Protein AF-A0A848VJE2-F1 (afdb_monomer_lite)

pLDDT: mean 81.91, std 16.28, range [42.09, 97.06]

Secondary structure (DSSP, 8-state):
---HHHHHHHH-EEETTTEEEEEGGGGG-TTS-HHHHHHHHHHHHHHHHHGGGTT-----EEEEEETTEEEEEETTS--TT-------

Structure (mmCIF, N/CA/C/O backbone):
data_AF-A0A848VJE2-F1
#
_entry.id   AF-A0A848VJE2-F1
#
loop_
_atom_site.group_PDB
_atom_site.id
_atom_site.type_symbol
_atom_site.label_atom_id
_atom_site.label_alt_id
_atom_site.label_comp_id
_atom_site.label_asym_id
_atom_site.label_entity_id
_atom_site.label_seq_id
_atom_site.pdbx_PDB_ins_code
_atom_site.Cartn_x
_atom_site.Cartn_y
_atom_site.Cartn_z
_atom_site.occupancy
_atom_site.B_iso_or_equiv
_atom_site.auth_seq_id
_atom_site.auth_comp_id
_atom_site.auth_asym_id
_atom_site.auth_atom_id
_atom_site.pdbx_PDB_model_num
ATOM 1 N N . MET A 1 1 ? 17.126 7.927 -12.364 1.00 62.94 1 MET A N 1
ATOM 2 C CA . MET A 1 1 ? 16.111 6.922 -11.988 1.00 62.94 1 MET A CA 1
ATOM 3 C C . MET A 1 1 ? 15.227 7.532 -10.920 1.00 62.94 1 MET A C 1
ATOM 5 O O . MET A 1 1 ? 15.763 8.165 -10.021 1.00 62.94 1 MET A O 1
ATOM 9 N N . LEU A 1 2 ? 13.907 7.409 -11.057 1.00 74.50 2 LEU A N 1
ATOM 10 C CA . LEU A 1 2 ? 12.978 7.719 -9.966 1.00 74.50 2 LEU A CA 1
ATOM 11 C C . LEU A 1 2 ? 13.187 6.704 -8.841 1.00 74.50 2 LEU A C 1
ATOM 13 O O . LEU A 1 2 ? 13.470 5.540 -9.131 1.00 74.50 2 LEU A O 1
ATOM 17 N N . SER A 1 3 ? 13.087 7.130 -7.582 1.00 89.81 3 SER A N 1
ATOM 18 C CA . SER A 1 3 ? 13.165 6.178 -6.475 1.00 89.81 3 SER A CA 1
ATOM 19 C C . SER A 1 3 ? 11.926 5.267 -6.465 1.00 89.81 3 SER A C 1
ATOM 21 O O . SER A 1 3 ? 10.873 5.662 -6.978 1.00 89.81 3 SER A O 1
ATOM 23 N N . PRO A 1 4 ? 11.998 4.066 -5.860 1.00 90.62 4 PRO A N 1
ATOM 24 C CA . PRO A 1 4 ? 10.821 3.223 -5.651 1.00 90.62 4 PRO A CA 1
ATOM 25 C C . PRO A 1 4 ? 9.674 3.965 -4.950 1.00 90.62 4 PRO A C 1
ATOM 27 O O . PRO A 1 4 ? 8.523 3.808 -5.344 1.00 90.62 4 PRO A O 1
ATOM 30 N N . LYS A 1 5 ? 9.978 4.839 -3.976 1.00 91.81 5 LYS A N 1
ATOM 31 C CA . LYS A 1 5 ? 8.970 5.665 -3.293 1.00 91.81 5 LYS A CA 1
ATOM 32 C C . LYS A 1 5 ? 8.299 6.642 -4.263 1.00 91.81 5 LYS A C 1
ATOM 34 O O . LYS A 1 5 ? 7.076 6.628 -4.367 1.00 91.81 5 LYS A O 1
ATOM 39 N N . ASP A 1 6 ? 9.073 7.384 -5.062 1.00 92.06 6 ASP A N 1
ATOM 40 C CA . ASP A 1 6 ? 8.519 8.313 -6.065 1.00 92.06 6 ASP A CA 1
ATOM 41 C C . ASP A 1 6 ? 7.664 7.594 -7.115 1.00 92.06 6 ASP A C 1
ATOM 43 O O . ASP A 1 6 ? 6.643 8.113 -7.570 1.00 92.06 6 ASP A O 1
ATOM 47 N N . HIS A 1 7 ? 8.091 6.398 -7.531 1.00 92.31 7 HIS A N 1
ATOM 48 C CA . HIS A 1 7 ? 7.334 5.569 -8.459 1.00 92.31 7 HIS A CA 1
ATOM 49 C C . HIS A 1 7 ? 5.996 5.155 -7.838 1.00 92.31 7 HIS A C 1
ATOM 51 O O . HIS A 1 7 ? 4.943 5.391 -8.429 1.00 92.31 7 HIS A O 1
ATOM 57 N N . MET A 1 8 ? 6.019 4.596 -6.627 1.00 94.88 8 MET A N 1
ATOM 58 C CA . MET A 1 8 ? 4.813 4.104 -5.964 1.00 94.88 8 MET A CA 1
ATOM 59 C C . MET A 1 8 ? 3.845 5.228 -5.591 1.00 94.88 8 MET A C 1
ATOM 61 O O . MET A 1 8 ? 2.633 5.054 -5.731 1.00 94.88 8 MET A O 1
ATOM 65 N N . GLU A 1 9 ? 4.327 6.404 -5.190 1.00 94.81 9 GLU A N 1
ATOM 66 C CA . GLU A 1 9 ? 3.460 7.542 -4.866 1.00 94.81 9 GLU A CA 1
ATOM 67 C C . GLU A 1 9 ? 2.595 7.991 -6.047 1.00 94.81 9 GLU A C 1
ATOM 69 O O . GLU A 1 9 ? 1.427 8.334 -5.845 1.00 94.81 9 GLU A O 1
ATOM 74 N N . ARG A 1 10 ? 3.129 7.936 -7.275 1.00 93.69 10 ARG A N 1
ATOM 75 C CA . ARG A 1 10 ? 2.407 8.324 -8.500 1.00 93.69 10 ARG A CA 1
ATOM 76 C C . ARG A 1 10 ? 1.192 7.451 -8.781 1.00 93.69 10 ARG A C 1
ATOM 78 O O . ARG A 1 10 ? 0.230 7.927 -9.377 1.00 93.69 10 ARG A O 1
ATOM 85 N N . PHE A 1 11 ? 1.238 6.189 -8.366 1.00 94.50 11 PHE A N 1
ATOM 86 C CA . PHE A 1 11 ? 0.184 5.218 -8.652 1.00 94.50 11 PHE A CA 1
ATOM 87 C C . PHE A 1 11 ? -0.685 4.868 -7.438 1.00 94.50 11 PHE A C 1
ATOM 89 O O . PHE A 1 11 ? -1.625 4.080 -7.561 1.00 94.50 11 PHE A O 1
ATOM 96 N N . ALA A 1 12 ? -0.399 5.449 -6.271 1.00 94.88 12 ALA A N 1
ATOM 97 C CA . ALA A 1 12 ? -1.165 5.210 -5.057 1.00 94.88 12 ALA A CA 1
ATOM 98 C C . ALA A 1 12 ? -2.586 5.774 -5.189 1.00 94.88 12 ALA A C 1
ATOM 100 O O . ALA A 1 12 ? -2.772 6.962 -5.462 1.00 94.88 12 ALA A O 1
ATOM 101 N N . ARG A 1 13 ? -3.604 4.952 -4.914 1.00 94.81 13 ARG A N 1
ATOM 102 C CA . ARG A 1 13 ? -5.008 5.393 -4.934 1.00 94.81 13 ARG A CA 1
ATOM 103 C C . ARG A 1 13 ? -5.743 5.055 -3.648 1.00 94.81 13 ARG A C 1
ATOM 105 O O . ARG A 1 13 ? -5.506 4.014 -3.042 1.00 94.81 13 ARG A O 1
ATOM 112 N N . ARG A 1 14 ? -6.671 5.920 -3.237 1.00 92.44 14 ARG A N 1
ATOM 113 C CA . ARG A 1 14 ? -7.597 5.629 -2.132 1.00 92.44 14 ARG A CA 1
ATOM 114 C C . ARG A 1 14 ? -8.677 4.660 -2.615 1.00 92.44 14 ARG A C 1
ATOM 116 O O . ARG A 1 14 ? -9.097 4.723 -3.769 1.00 92.44 14 ARG A O 1
ATOM 123 N N . VAL A 1 15 ? -9.138 3.780 -1.730 1.00 89.12 15 VAL A N 1
ATOM 124 C CA . VAL A 1 15 ? -10.253 2.860 -2.008 1.00 89.12 15 VAL A CA 1
ATOM 125 C C . VAL A 1 15 ? -11.380 3.024 -0.986 1.00 89.12 15 VAL A C 1
ATOM 127 O O . VAL A 1 15 ? -11.108 3.430 0.151 1.00 89.12 15 VAL A O 1
ATOM 130 N N . PRO A 1 16 ? -12.635 2.681 -1.347 1.00 81.94 16 PRO A N 1
ATOM 131 C CA . PRO A 1 16 ? -13.740 2.632 -0.394 1.00 81.94 16 PRO A CA 1
ATOM 132 C C . PRO A 1 16 ? -13.402 1.784 0.843 1.00 81.94 16 PRO A C 1
ATOM 134 O O . PRO A 1 16 ? -12.706 0.764 0.756 1.00 81.94 16 PRO A O 1
ATOM 137 N N . GLY A 1 17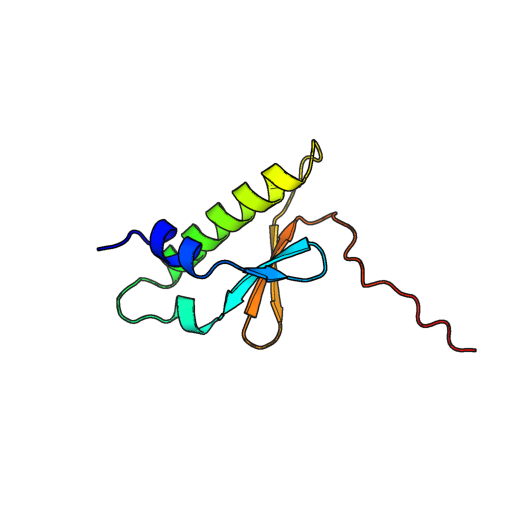 ? -13.875 2.231 2.010 1.00 78.69 17 GLY A N 1
ATOM 138 C CA . GLY A 1 17 ? -13.568 1.594 3.294 1.00 78.69 17 GLY A CA 1
ATOM 139 C C . GLY A 1 17 ? -12.179 1.924 3.857 1.00 78.69 17 GLY A C 1
ATOM 140 O O . GLY A 1 17 ? -11.641 1.132 4.623 1.00 78.69 17 GLY A O 1
ATOM 141 N N . GLY A 1 18 ? -11.577 3.055 3.465 1.00 80.88 18 GLY A N 1
ATOM 142 C CA . GLY A 1 18 ? -10.443 3.644 4.194 1.00 80.88 18 GLY A CA 1
ATOM 143 C C . GLY A 1 18 ? -9.066 3.030 3.919 1.00 80.88 18 GLY A C 1
ATOM 144 O O . GLY A 1 18 ? -8.225 3.013 4.811 1.00 80.88 18 GLY A O 1
ATOM 145 N N . GLY A 1 19 ? -8.815 2.535 2.703 1.00 90.75 19 GLY A N 1
ATOM 146 C CA . GLY A 1 19 ? -7.527 1.937 2.323 1.00 90.75 19 GLY A CA 1
ATOM 147 C C . GLY A 1 19 ? -6.737 2.726 1.282 1.00 90.75 19 GLY A C 1
ATOM 148 O O . GLY A 1 19 ? -7.245 3.665 0.660 1.00 90.75 19 GLY A O 1
ATOM 149 N N . ILE A 1 20 ? -5.499 2.293 1.060 1.00 95.31 20 ILE A N 1
ATOM 150 C CA . ILE A 1 20 ? -4.656 2.698 -0.071 1.00 95.31 20 ILE A CA 1
ATOM 151 C C . ILE A 1 20 ? -4.364 1.459 -0.905 1.00 95.31 20 ILE A C 1
A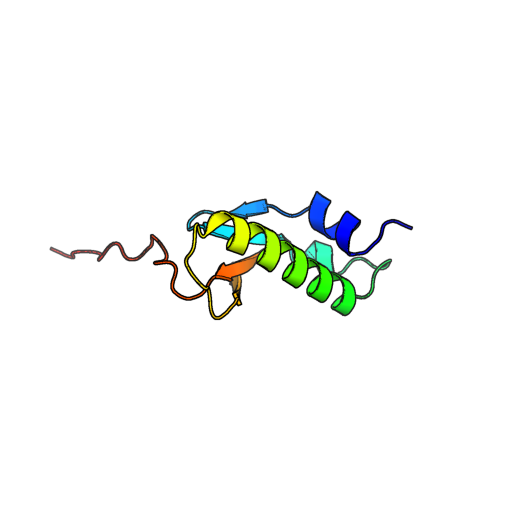TOM 153 O O . ILE A 1 20 ? -4.199 0.373 -0.361 1.00 95.31 20 ILE A O 1
ATOM 157 N N . ALA A 1 21 ? -4.353 1.595 -2.223 1.00 96.75 21 ALA A N 1
ATOM 158 C CA . ALA A 1 21 ? -4.153 0.476 -3.118 1.00 96.75 21 ALA A CA 1
ATOM 159 C C . ALA A 1 21 ? -3.260 0.822 -4.302 1.00 96.75 21 ALA A C 1
ATOM 161 O O . ALA A 1 21 ? -3.161 1.980 -4.714 1.00 96.75 21 ALA A O 1
ATOM 162 N N . TRP A 1 22 ? -2.705 -0.236 -4.881 1.00 97.06 22 TRP A N 1
ATOM 163 C CA . TRP A 1 22 ? -1.981 -0.234 -6.145 1.00 97.06 22 TRP A CA 1
ATOM 164 C C . TRP A 1 22 ? -2.464 -1.395 -7.008 1.00 97.06 22 TRP A C 1
ATOM 166 O O . TRP A 1 22 ? -2.914 -2.419 -6.494 1.00 97.06 22 TRP A O 1
ATOM 176 N N . GLU A 1 23 ? -2.377 -1.245 -8.326 1.00 95.50 23 GLU A N 1
ATOM 177 C CA . GLU A 1 23 ? -2.552 -2.372 -9.242 1.00 95.50 23 GLU A CA 1
ATOM 178 C C . GLU A 1 23 ? -1.349 -3.312 -9.184 1.00 95.50 23 GLU A C 1
ATOM 180 O O . GLU A 1 23 ? -0.205 -2.871 -9.145 1.00 95.50 23 GLU A O 1
ATOM 185 N N . ASN A 1 24 ? -1.599 -4.619 -9.244 1.00 91.75 24 ASN A N 1
ATOM 186 C CA . ASN A 1 24 ? -0.549 -5.636 -9.183 1.00 91.75 24 ASN A CA 1
ATOM 187 C C . ASN A 1 24 ? 0.503 -5.461 -10.291 1.00 91.75 24 ASN A C 1
ATOM 189 O O . ASN A 1 24 ? 1.667 -5.765 -10.070 1.00 91.75 24 ASN A O 1
ATOM 193 N N . ALA A 1 25 ? 0.097 -4.946 -11.457 1.00 92.44 25 ALA A N 1
ATOM 194 C CA . ALA A 1 25 ? 0.984 -4.721 -12.598 1.00 92.44 25 ALA A CA 1
ATOM 195 C C . ALA A 1 25 ? 2.082 -3.675 -12.324 1.00 92.44 25 ALA A C 1
ATOM 197 O O . ALA A 1 25 ? 3.124 -3.699 -12.969 1.00 92.44 25 ALA A O 1
ATOM 198 N N . ILE A 1 26 ? 1.871 -2.773 -11.360 1.00 91.56 26 ILE A N 1
ATOM 199 C CA . ILE A 1 26 ? 2.861 -1.751 -10.989 1.00 91.56 26 ILE A CA 1
ATOM 200 C C . ILE A 1 26 ? 4.071 -2.395 -10.298 1.00 91.56 26 ILE A C 1
ATOM 202 O O . ILE A 1 26 ? 5.200 -1.961 -10.500 1.00 91.56 26 ILE A O 1
ATOM 206 N N . PHE A 1 27 ? 3.853 -3.478 -9.545 1.00 90.25 27 PHE A N 1
ATOM 207 C CA . PHE A 1 27 ? 4.918 -4.210 -8.851 1.00 90.25 27 PHE A CA 1
ATOM 208 C C . PHE A 1 27 ? 5.747 -5.108 -9.777 1.00 90.25 27 PHE A C 1
ATOM 210 O O . PHE A 1 27 ? 6.754 -5.653 -9.343 1.00 90.25 27 PHE A O 1
ATOM 217 N N . SER A 1 28 ? 5.321 -5.301 -11.026 1.00 83.88 28 SER A N 1
ATOM 218 C CA . SER A 1 28 ? 5.961 -6.196 -11.996 1.00 83.88 28 SER A CA 1
ATOM 219 C C . SER A 1 28 ? 6.635 -5.432 -13.137 1.00 83.88 28 SER A C 1
ATOM 221 O O . SER A 1 28 ? 6.633 -5.901 -14.271 1.00 83.88 28 SER A O 1
ATOM 223 N N . THR A 1 29 ? 7.134 -4.225 -12.874 1.00 75.81 29 THR A N 1
ATOM 224 C CA . THR A 1 29 ? 7.848 -3.430 -13.879 1.00 75.81 29 THR A CA 1
ATOM 225 C C . THR A 1 29 ? 9.302 -3.897 -13.986 1.00 75.81 29 THR A C 1
ATOM 227 O O . THR A 1 29 ? 9.981 -4.034 -12.974 1.00 75.81 29 THR A O 1
ATOM 230 N N . ASP A 1 30 ? 9.797 -4.121 -15.209 1.00 65.19 30 ASP A N 1
ATOM 231 C CA . ASP A 1 30 ? 11.138 -4.693 -15.458 1.00 65.19 30 ASP A CA 1
ATOM 232 C C . ASP A 1 30 ? 12.295 -3.832 -14.915 1.00 65.19 30 ASP A C 1
ATOM 234 O O . ASP A 1 30 ? 13.407 -4.315 -14.710 1.00 65.19 30 ASP A O 1
ATOM 238 N N . GLU A 1 31 ? 12.048 -2.545 -14.670 1.00 69.69 31 GLU A N 1
ATOM 239 C CA . GLU A 1 31 ? 13.065 -1.587 -14.230 1.00 69.69 31 GLU A CA 1
ATOM 240 C C . GLU A 1 31 ? 13.290 -1.573 -12.711 1.00 69.69 31 GLU A C 1
ATOM 242 O O . GLU A 1 31 ? 14.227 -0.926 -12.238 1.00 69.69 31 GLU A O 1
ATOM 247 N N . SER A 1 32 ? 12.428 -2.220 -11.920 1.00 77.88 32 SER A N 1
ATOM 248 C CA . SER A 1 32 ? 12.444 -2.111 -10.458 1.00 77.88 32 SER A CA 1
ATOM 249 C C . SER A 1 32 ? 12.245 -3.455 -9.772 1.00 77.88 32 SER A C 1
ATOM 251 O O . SER A 1 32 ? 11.391 -4.249 -10.142 1.00 77.88 32 SER A O 1
ATOM 253 N N . ASP A 1 33 ? 13.030 -3.687 -8.721 1.00 88.38 33 ASP A N 1
ATOM 254 C CA . ASP A 1 33 ? 12.897 -4.864 -7.866 1.00 88.38 33 ASP A CA 1
ATOM 255 C C . ASP A 1 33 ? 11.512 -4.867 -7.184 1.00 88.38 33 ASP A C 1
ATOM 257 O O . ASP A 1 33 ? 11.226 -3.946 -6.403 1.00 88.38 33 ASP A O 1
ATOM 261 N N . PRO A 1 34 ? 10.660 -5.883 -7.431 1.00 89.31 34 PRO A N 1
ATOM 262 C CA . PRO A 1 34 ? 9.329 -5.977 -6.837 1.00 89.31 34 PRO A CA 1
ATOM 263 C C . PRO A 1 34 ? 9.331 -5.897 -5.307 1.00 89.31 34 PRO A C 1
ATOM 265 O O . PRO A 1 34 ? 8.394 -5.346 -4.727 1.00 89.31 34 PRO A O 1
ATOM 268 N N . GLY A 1 35 ? 10.383 -6.401 -4.649 1.00 91.62 35 GLY A N 1
ATOM 269 C CA . GLY A 1 35 ? 10.531 -6.312 -3.196 1.00 91.62 35 GLY A CA 1
ATOM 270 C C . GLY A 1 35 ? 10.664 -4.864 -2.727 1.00 91.62 35 GLY A C 1
ATOM 271 O O . GLY A 1 35 ? 9.934 -4.429 -1.843 1.00 91.62 35 GLY A O 1
ATOM 272 N N . LYS A 1 36 ? 11.498 -4.069 -3.407 1.00 92.94 36 LYS A N 1
ATOM 273 C CA . LYS A 1 36 ? 11.688 -2.644 -3.084 1.00 92.94 36 LYS A CA 1
ATOM 274 C C . LYS A 1 36 ? 10.444 -1.804 -3.362 1.00 92.94 36 LYS A C 1
ATOM 276 O 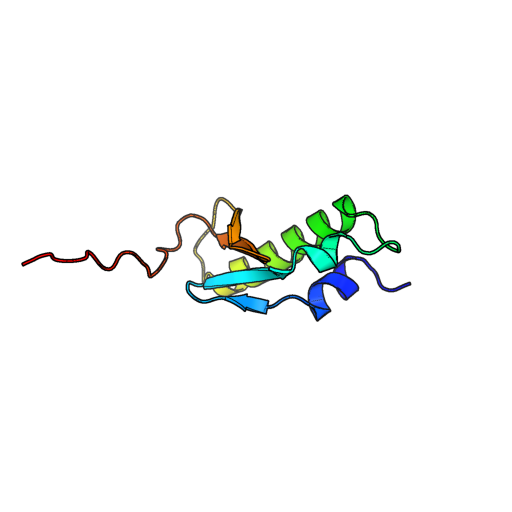O . LYS A 1 36 ? 10.198 -0.821 -2.666 1.00 92.94 36 LYS A O 1
ATOM 281 N N . LEU A 1 37 ? 9.666 -2.168 -4.384 1.00 94.06 37 LEU A N 1
ATOM 282 C CA . LEU A 1 37 ? 8.378 -1.527 -4.663 1.00 94.06 37 LEU A CA 1
ATOM 283 C C . LEU A 1 37 ? 7.348 -1.852 -3.575 1.00 94.06 37 LEU A C 1
ATOM 285 O O . LEU A 1 37 ? 6.572 -0.978 -3.189 1.00 94.06 37 LEU A O 1
ATOM 289 N N . LEU A 1 38 ? 7.349 -3.086 -3.063 1.00 94.56 38 LEU A N 1
ATOM 290 C CA . LEU A 1 38 ? 6.489 -3.483 -1.951 1.00 94.56 38 LEU A CA 1
ATOM 291 C C . LEU A 1 38 ? 6.864 -2.757 -0.656 1.00 94.56 38 LEU A C 1
ATOM 293 O O . LEU A 1 38 ? 5.969 -2.215 -0.011 1.00 94.56 38 LEU A O 1
ATOM 297 N N . ASP A 1 39 ? 8.152 -2.683 -0.321 1.00 95.12 39 ASP A N 1
ATOM 298 C CA . ASP A 1 39 ? 8.637 -1.945 0.852 1.00 95.12 39 ASP A CA 1
ATOM 299 C C . ASP A 1 39 ? 8.218 -0.468 0.778 1.00 95.12 39 ASP A C 1
ATOM 301 O O . ASP A 1 39 ? 7.599 0.062 1.700 1.00 95.12 39 ASP A O 1
ATOM 305 N N . ALA A 1 40 ? 8.427 0.173 -0.378 1.00 95.69 40 ALA A N 1
ATOM 306 C CA . ALA A 1 40 ? 7.990 1.549 -0.603 1.00 95.69 40 ALA A CA 1
ATOM 307 C C . ALA A 1 40 ? 6.464 1.717 -0.480 1.00 95.69 40 ALA A C 1
ATOM 309 O O . ALA A 1 40 ? 5.988 2.711 0.071 1.00 95.69 40 ALA A O 1
ATOM 310 N N . ALA A 1 41 ? 5.676 0.758 -0.977 1.00 96.06 41 ALA A N 1
ATOM 311 C CA . ALA A 1 41 ? 4.222 0.782 -0.841 1.00 96.06 41 ALA A CA 1
ATOM 312 C C . ALA A 1 41 ? 3.772 0.657 0.621 1.00 96.06 41 ALA A C 1
ATOM 314 O O . ALA A 1 41 ? 2.835 1.350 1.021 1.00 96.06 41 ALA A O 1
ATOM 315 N N . VAL A 1 42 ? 4.436 -0.192 1.415 1.00 95.56 42 VAL A N 1
ATOM 316 C CA . VAL A 1 42 ? 4.187 -0.336 2.857 1.00 95.56 42 VAL A CA 1
ATOM 317 C C . VAL A 1 42 ? 4.462 0.981 3.576 1.00 95.56 42 VAL A C 1
ATOM 319 O O . VAL A 1 42 ? 3.584 1.443 4.307 1.00 95.56 42 VAL A O 1
ATOM 322 N N . ASP A 1 43 ? 5.609 1.613 3.321 1.00 95.31 43 ASP A N 1
ATOM 323 C CA . ASP A 1 43 ? 5.980 2.894 3.935 1.00 95.31 43 ASP A CA 1
ATOM 324 C C . ASP A 1 43 ? 4.941 3.980 3.629 1.00 95.31 43 ASP A C 1
ATOM 326 O O . ASP A 1 43 ? 4.378 4.594 4.538 1.00 95.31 43 ASP A O 1
ATOM 330 N N . ILE A 1 44 ? 4.607 4.163 2.344 1.00 95.31 44 ILE A N 1
ATOM 331 C CA . ILE A 1 44 ? 3.610 5.151 1.904 1.00 95.31 44 ILE A CA 1
ATOM 332 C C . ILE A 1 44 ? 2.240 4.858 2.522 1.00 95.31 44 ILE A C 1
ATOM 334 O O . ILE A 1 44 ? 1.538 5.776 2.959 1.00 95.31 44 ILE A O 1
ATOM 338 N N . ALA A 1 45 ? 1.819 3.590 2.521 1.00 94.44 45 ALA A N 1
ATOM 339 C CA . ALA A 1 45 ? 0.528 3.200 3.067 1.00 94.44 45 ALA A CA 1
ATOM 340 C C . ALA A 1 45 ? 0.462 3.477 4.570 1.00 94.44 45 ALA A C 1
ATOM 342 O O . ALA A 1 45 ? -0.527 4.040 5.038 1.00 94.44 45 ALA A O 1
ATOM 343 N N . TRP A 1 46 ? 1.511 3.119 5.310 1.00 92.12 46 TRP A N 1
ATOM 344 C CA . TRP A 1 46 ? 1.595 3.348 6.744 1.00 92.12 46 TRP A CA 1
ATOM 345 C C . TRP A 1 46 ? 1.528 4.838 7.075 1.00 92.12 46 TRP A C 1
ATOM 347 O O . TRP A 1 46 ? 0.621 5.245 7.799 1.00 92.12 46 TRP A O 1
ATOM 357 N N . GLU A 1 47 ? 2.403 5.658 6.483 1.00 91.31 47 GLU A N 1
ATOM 358 C CA . GLU A 1 47 ? 2.443 7.113 6.689 1.00 91.31 47 GLU A CA 1
ATOM 359 C C . GLU A 1 47 ? 1.058 7.742 6.451 1.00 91.31 47 GLU A C 1
ATOM 361 O O . GLU A 1 47 ? 0.452 8.324 7.354 1.00 91.31 47 GLU A O 1
ATOM 366 N N . ARG A 1 48 ? 0.484 7.524 5.261 1.00 90.69 48 ARG A N 1
ATOM 367 C CA . ARG A 1 48 ? -0.775 8.166 4.844 1.00 90.69 48 ARG A CA 1
ATOM 368 C C . ARG A 1 48 ? -2.019 7.664 5.570 1.00 90.69 48 ARG A C 1
ATOM 370 O O . ARG A 1 48 ? -3.060 8.335 5.533 1.00 90.69 48 ARG A O 1
ATOM 377 N N . LEU A 1 49 ? -1.988 6.451 6.114 1.00 89.69 49 LEU A N 1
ATOM 378 C CA . LEU A 1 49 ? -3.102 5.917 6.891 1.00 89.69 49 LEU A CA 1
ATOM 379 C C . LEU A 1 49 ? -2.996 6.338 8.360 1.00 89.69 49 LEU A C 1
ATOM 381 O O . LEU A 1 49 ? -4.011 6.719 8.941 1.00 89.69 49 LEU A O 1
ATOM 385 N N . VAL A 1 50 ? -1.792 6.332 8.942 1.00 86.75 50 VAL A N 1
ATOM 386 C CA . VAL A 1 50 ? -1.545 6.780 10.322 1.00 86.75 50 VAL A CA 1
ATOM 387 C C . VAL A 1 50 ? -1.836 8.272 10.472 1.00 86.75 50 VAL A C 1
ATOM 389 O O . VAL A 1 50 ? -2.536 8.652 11.410 1.00 86.75 50 VAL A O 1
ATOM 392 N N . GLU A 1 51 ? -1.394 9.112 9.529 1.00 84.69 51 GLU A N 1
ATOM 393 C CA . GLU A 1 51 ? -1.733 10.545 9.505 1.00 84.69 51 GLU A CA 1
ATOM 394 C C . GLU A 1 51 ? -3.253 10.781 9.522 1.00 84.69 51 GLU A C 1
ATOM 396 O O . GLU A 1 51 ? -3.751 11.698 10.178 1.00 84.69 51 GLU A O 1
ATOM 401 N N . GLY A 1 52 ? -4.015 9.915 8.847 1.00 76.31 52 GLY A N 1
ATOM 402 C CA . GLY A 1 52 ? -5.476 9.974 8.820 1.00 76.31 52 GLY A CA 1
ATOM 403 C C . GLY A 1 52 ? -6.159 9.495 10.107 1.00 76.31 52 GLY A C 1
ATOM 404 O O . GLY A 1 52 ? -7.317 9.840 10.339 1.00 76.31 52 GLY A O 1
ATOM 405 N N . ALA A 1 53 ? -5.470 8.732 10.960 1.00 73.50 53 ALA A N 1
ATOM 406 C CA . ALA A 1 53 ? -6.067 8.006 12.084 1.00 73.50 53 ALA A CA 1
ATOM 407 C C . ALA A 1 53 ? -6.252 8.832 13.380 1.00 73.50 53 ALA A C 1
ATOM 409 O O . ALA A 1 53 ? -6.643 8.266 14.400 1.00 73.50 53 ALA A O 1
ATOM 410 N N . ARG A 1 54 ? -5.995 10.154 13.358 1.00 67.75 54 ARG A N 1
ATOM 411 C CA . ARG A 1 54 ? -6.275 11.143 14.434 1.00 67.75 54 ARG A CA 1
ATOM 412 C C . ARG A 1 54 ? -6.122 10.613 15.875 1.00 67.75 54 ARG A C 1
ATOM 414 O O . ARG A 1 54 ? -7.028 10.744 16.694 1.00 67.75 54 ARG A O 1
ATOM 421 N N . GLY A 1 55 ? -4.964 10.043 16.202 1.00 61.66 55 GLY A N 1
ATOM 422 C CA . GLY A 1 55 ? -4.624 9.660 17.580 1.00 61.66 55 GLY A CA 1
ATOM 423 C C . GLY A 1 55 ? -4.997 8.232 17.988 1.00 61.66 55 GLY A C 1
ATOM 424 O O . GLY A 1 55 ? -4.660 7.821 19.098 1.00 61.66 55 GLY A O 1
ATOM 425 N N . LEU A 1 56 ? -5.604 7.438 17.101 1.00 64.50 56 LEU A N 1
ATOM 426 C CA . LEU A 1 56 ? -5.555 5.984 17.243 1.00 64.50 56 LEU A CA 1
ATOM 427 C C . LEU A 1 56 ? -4.104 5.535 17.028 1.00 64.50 56 LEU A C 1
ATOM 429 O O . LEU A 1 56 ? -3.433 6.026 16.123 1.00 64.50 56 LEU A O 1
ATOM 433 N N . ARG A 1 57 ? -3.608 4.613 17.861 1.00 66.00 57 ARG A N 1
ATOM 434 C CA . ARG A 1 57 ? -2.347 3.902 17.609 1.00 66.00 57 ARG A CA 1
ATOM 435 C C . ARG A 1 57 ? -2.677 2.639 16.819 1.00 66.00 57 ARG A C 1
ATOM 437 O O . ARG A 1 57 ? -2.968 1.621 17.448 1.00 66.00 57 ARG A O 1
ATOM 444 N N . PRO A 1 58 ? -2.708 2.673 15.476 1.00 66.25 58 PRO A N 1
ATOM 445 C CA . PRO A 1 58 ? -2.885 1.447 14.725 1.00 66.25 58 PRO A CA 1
ATOM 446 C C . PRO A 1 58 ? -1.724 0.505 15.036 1.00 66.25 58 PRO A C 1
ATOM 448 O O . PRO A 1 58 ? -0.561 0.901 15.033 1.00 66.25 58 PRO A O 1
ATOM 451 N N . THR A 1 59 ? -2.050 -0.743 15.348 1.00 69.19 59 THR A N 1
ATOM 452 C CA . THR A 1 59 ? -1.059 -1.748 15.754 1.00 69.19 59 THR A CA 1
ATOM 453 C C . THR A 1 59 ? -0.572 -2.589 14.583 1.00 69.19 59 THR A C 1
ATOM 455 O O . THR A 1 59 ? 0.408 -3.316 14.723 1.00 69.19 59 THR A O 1
ATOM 458 N N . ARG A 1 60 ? -1.252 -2.515 13.433 1.00 86.75 60 ARG A N 1
ATOM 459 C CA . ARG A 1 60 ? -0.997 -3.392 12.294 1.00 86.75 60 ARG A CA 1
ATOM 460 C C . ARG A 1 60 ? -1.525 -2.807 10.987 1.00 86.75 60 ARG A C 1
ATOM 462 O O . ARG A 1 60 ? -2.564 -2.148 10.959 1.00 86.75 60 ARG A O 1
ATOM 469 N N . LEU A 1 61 ? -0.801 -3.097 9.911 1.00 90.00 61 LEU A N 1
ATOM 470 C CA . LEU A 1 61 ? -1.203 -2.867 8.530 1.00 90.00 61 LEU A CA 1
ATOM 471 C C . LEU A 1 61 ? -1.653 -4.204 7.937 1.00 90.00 61 LEU A C 1
ATOM 473 O O . LEU A 1 61 ? -0.889 -5.167 7.931 1.00 90.00 61 LEU A O 1
ATOM 477 N N . ASP A 1 62 ? -2.885 -4.268 7.454 1.00 91.38 62 ASP A N 1
ATOM 478 C CA . ASP A 1 62 ? -3.410 -5.419 6.735 1.00 91.38 62 ASP A CA 1
ATOM 479 C C . ASP A 1 62 ? -3.282 -5.207 5.233 1.00 91.38 62 ASP A C 1
ATOM 481 O O . ASP A 1 62 ? -3.667 -4.163 4.699 1.00 91.38 62 ASP A O 1
ATOM 485 N N . ILE A 1 63 ? -2.777 -6.234 4.554 1.00 92.62 63 ILE A N 1
ATOM 486 C CA . ILE A 1 63 ? -2.572 -6.253 3.109 1.00 92.62 63 ILE A CA 1
ATOM 487 C C . ILE A 1 63 ? -3.452 -7.355 2.532 1.00 92.62 63 ILE A C 1
ATOM 489 O O . ILE A 1 63 ? -3.312 -8.521 2.889 1.00 92.62 63 ILE A O 1
ATOM 493 N N . ASN A 1 64 ? -4.369 -6.989 1.642 1.00 92.12 64 ASN A N 1
ATOM 494 C CA . ASN A 1 64 ? -5.302 -7.920 1.019 1.00 92.12 64 ASN A CA 1
ATOM 495 C C . ASN A 1 64 ? -5.349 -7.714 -0.489 1.00 92.12 64 ASN A C 1
ATOM 497 O O . ASN A 1 64 ? -5.303 -6.587 -0.983 1.00 92.12 64 ASN A O 1
ATOM 501 N N . ARG A 1 65 ? -5.522 -8.805 -1.232 1.00 91.69 65 ARG A N 1
ATOM 502 C CA . ARG A 1 65 ? -5.743 -8.736 -2.675 1.00 91.69 65 ARG A CA 1
ATOM 503 C C . ARG A 1 65 ? -7.232 -8.596 -2.975 1.00 91.69 65 ARG A C 1
ATOM 505 O O . ARG A 1 65 ? -8.036 -9.408 -2.531 1.00 91.69 65 ARG A O 1
ATOM 512 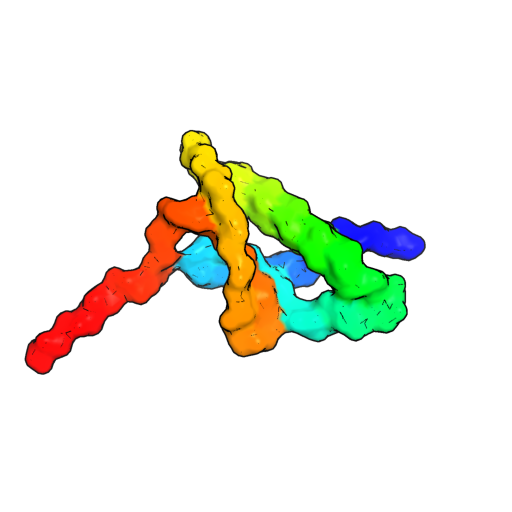N N . GLN A 1 66 ? -7.595 -7.593 -3.767 1.00 91.31 66 GLN A N 1
ATOM 513 C CA . GLN A 1 66 ? -8.958 -7.374 -4.256 1.00 91.31 66 GLN A CA 1
ATOM 514 C C . GLN A 1 66 ? -8.923 -7.294 -5.786 1.00 91.31 66 GLN A C 1
ATOM 516 O O . GLN A 1 66 ? -8.662 -6.247 -6.379 1.00 91.31 66 GLN A O 1
ATOM 521 N N . GLY A 1 67 ? -9.109 -8.445 -6.438 1.00 91.31 67 GLY A N 1
ATOM 522 C CA . GLY A 1 67 ? -8.971 -8.581 -7.889 1.00 91.31 67 GLY A CA 1
ATOM 523 C C . GLY A 1 67 ? -7.551 -8.257 -8.370 1.00 91.31 67 GLY A C 1
ATOM 524 O O . GLY A 1 67 ? -6.593 -8.983 -8.075 1.00 91.31 67 GLY A O 1
ATOM 525 N N . ARG A 1 68 ? -7.421 -7.161 -9.129 1.00 94.25 68 ARG A N 1
ATOM 526 C CA . ARG A 1 68 ? -6.138 -6.652 -9.648 1.00 94.25 68 ARG A CA 1
ATOM 527 C C . ARG A 1 68 ? -5.400 -5.740 -8.671 1.00 94.25 68 ARG A C 1
ATOM 529 O O . ARG A 1 68 ? -4.334 -5.253 -9.021 1.00 94.25 68 ARG A O 1
ATOM 536 N N . LEU A 1 69 ? -5.962 -5.496 -7.490 1.00 94.44 69 LEU A N 1
ATOM 537 C CA . LEU A 1 69 ? -5.412 -4.554 -6.524 1.00 94.44 69 LEU A CA 1
ATOM 538 C C . LEU A 1 69 ? -4.772 -5.260 -5.348 1.00 94.44 69 LEU A C 1
ATOM 540 O O . LEU A 1 69 ? -5.333 -6.224 -4.823 1.00 94.44 69 LEU A O 1
ATOM 544 N N . LEU A 1 70 ? -3.669 -4.689 -4.889 1.00 95.44 70 LEU A N 1
ATOM 545 C CA . LEU A 1 70 ? -3.122 -4.917 -3.567 1.00 95.44 70 LEU A CA 1
ATOM 546 C C . LEU A 1 70 ? -3.546 -3.743 -2.683 1.00 95.44 70 LEU A C 1
ATOM 548 O O . LEU A 1 70 ? -3.236 -2.591 -2.988 1.00 95.44 70 LEU A O 1
ATOM 552 N N . VAL A 1 71 ? -4.322 -4.028 -1.640 1.00 95.44 71 VAL A N 1
ATOM 553 C CA . VAL A 1 71 ? -4.992 -3.030 -0.800 1.00 95.44 71 VAL A CA 1
ATOM 554 C C . VAL A 1 71 ? -4.449 -3.093 0.621 1.00 95.44 71 VAL A C 1
A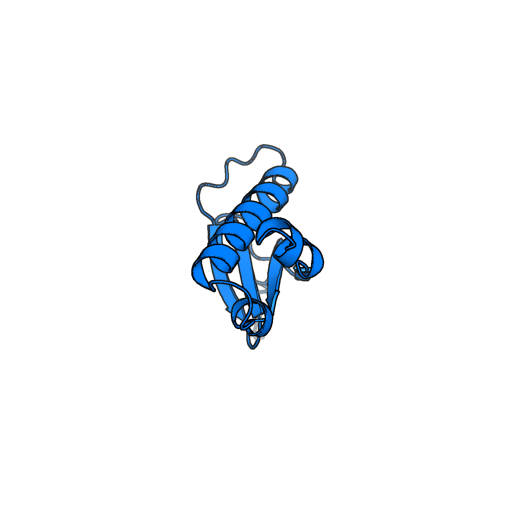TOM 556 O O . VAL A 1 71 ? -4.458 -4.152 1.242 1.00 95.44 71 VAL A O 1
ATOM 559 N N . PHE A 1 72 ? -4.064 -1.935 1.140 1.00 94.94 72 PHE A N 1
ATOM 560 C CA . PHE A 1 72 ? -3.483 -1.712 2.454 1.00 94.94 72 PHE A CA 1
ATOM 561 C C . PHE A 1 72 ? -4.485 -0.961 3.336 1.00 94.94 72 PHE A C 1
ATOM 563 O O . PHE A 1 72 ? -5.063 0.047 2.909 1.00 94.94 72 PHE A O 1
ATOM 570 N N . ARG A 1 73 ? -4.713 -1.448 4.558 1.00 92.00 73 ARG A N 1
ATOM 571 C CA . ARG A 1 73 ? -5.626 -0.853 5.551 1.00 92.00 73 ARG A CA 1
ATOM 572 C C . ARG A 1 73 ? -5.032 -0.966 6.950 1.00 92.00 73 ARG A C 1
ATOM 574 O O . ARG A 1 73 ? -4.299 -1.907 7.224 1.00 92.00 73 ARG A O 1
ATOM 581 N N . LEU A 1 74 ? -5.368 -0.046 7.849 1.00 89.19 74 LEU A N 1
ATOM 582 C CA . LEU A 1 74 ? -5.013 -0.209 9.261 1.00 89.19 74 LEU A CA 1
ATOM 583 C C . LEU A 1 74 ? -5.981 -1.188 9.923 1.00 89.19 74 LEU A C 1
ATOM 585 O O . LEU A 1 74 ? -7.199 -1.040 9.796 1.00 89.19 74 LEU A O 1
ATOM 589 N N . ALA A 1 75 ? -5.438 -2.158 10.652 1.00 80.62 75 ALA A N 1
ATOM 590 C CA . ALA A 1 75 ? -6.229 -3.062 11.472 1.00 80.62 75 ALA A CA 1
ATOM 591 C C . ALA A 1 75 ? -6.951 -2.277 12.582 1.00 80.62 75 ALA A C 1
ATOM 593 O O . ALA A 1 75 ? -6.413 -1.314 13.135 1.00 80.62 75 ALA A O 1
ATOM 594 N N . GLY A 1 76 ? -8.174 -2.690 12.916 1.00 67.94 76 GLY A N 1
ATOM 595 C CA . GLY A 1 76 ? -8.985 -2.044 13.955 1.00 67.94 76 GLY A CA 1
ATOM 596 C C . GLY A 1 76 ? -9.722 -0.775 13.509 1.00 67.94 76 GLY A C 1
ATOM 597 O O . GLY A 1 76 ? -10.461 -0.198 14.303 1.00 67.94 76 GLY A O 1
ATOM 598 N N . GLN A 1 77 ? -9.586 -0.352 12.248 1.00 59.72 77 GLN A N 1
ATOM 599 C CA . GLN A 1 77 ? -10.582 0.520 11.624 1.00 59.72 77 GLN A CA 1
ATOM 600 C C . GLN A 1 77 ? -11.788 -0.355 11.247 1.00 59.72 77 GLN A C 1
ATOM 602 O O . GLN A 1 77 ? -11.594 -1.329 10.515 1.00 59.72 77 GLN A O 1
ATOM 607 N N . PRO A 1 78 ? -13.014 -0.065 11.721 1.00 50.59 78 PRO A N 1
ATOM 608 C CA . PRO A 1 78 ? -14.183 -0.816 11.290 1.00 50.59 78 PRO A CA 1
ATOM 609 C C . PRO A 1 78 ? -14.311 -0.662 9.774 1.00 50.59 78 PRO A C 1
ATOM 611 O O . PRO A 1 78 ? -14.532 0.435 9.256 1.00 50.59 78 PRO A O 1
ATOM 614 N N . THR A 1 79 ? -14.116 -1.760 9.043 1.00 51.19 79 THR A N 1
ATOM 615 C CA . THR A 1 79 ? -14.403 -1.794 7.615 1.00 51.19 79 THR A CA 1
ATOM 616 C C . THR A 1 79 ? -15.890 -1.541 7.476 1.00 51.19 79 THR A C 1
ATOM 618 O O . THR A 1 79 ? -16.701 -2.367 7.887 1.00 51.19 79 THR A O 1
ATOM 621 N N . GLN A 1 80 ? -16.257 -0.387 6.924 1.00 46.97 80 GLN A N 1
ATOM 622 C CA . GLN A 1 80 ? -17.638 -0.029 6.620 1.00 46.97 80 GLN A CA 1
ATOM 623 C C . GLN A 1 80 ? -18.154 -0.932 5.478 1.00 46.97 80 GLN A C 1
ATOM 625 O O . GLN A 1 80 ? -18.232 -0.539 4.320 1.00 46.97 80 GLN A O 1
ATOM 630 N N . SER A 1 81 ? -18.369 -2.211 5.778 1.00 46.34 81 SER A N 1
ATOM 631 C CA . SER A 1 81 ? -18.941 -3.250 4.912 1.00 46.34 81 SER A CA 1
ATOM 632 C C . SER A 1 81 ? -19.599 -4.375 5.721 1.00 46.34 81 SER A C 1
ATOM 634 O O . SER A 1 81 ? -19.970 -5.392 5.150 1.00 46.34 81 SER A O 1
ATOM 636 N N . GLU A 1 82 ? -19.812 -4.194 7.025 1.00 44.38 82 GLU A N 1
ATOM 637 C CA . GLU A 1 82 ? -20.771 -5.002 7.782 1.00 44.38 82 GLU A CA 1
ATOM 638 C C . GLU A 1 82 ? -22.134 -4.301 7.750 1.00 44.38 82 GLU A C 1
ATOM 640 O O . GLU A 1 82 ? -22.615 -3.776 8.749 1.00 44.38 82 GLU A O 1
ATOM 645 N N . LEU A 1 83 ? -22.758 -4.236 6.572 1.00 47.66 83 LEU A N 1
ATOM 646 C CA . LEU A 1 83 ? -24.216 -4.177 6.565 1.00 47.66 83 LEU A CA 1
ATOM 647 C C . LEU A 1 83 ? -24.678 -5.612 6.837 1.00 47.66 83 LEU A C 1
ATOM 649 O O . LEU A 1 83 ? -24.407 -6.477 5.999 1.00 47.66 83 LEU A O 1
ATOM 653 N N . PRO A 1 84 ? -25.339 -5.910 7.970 1.00 42.09 84 PRO A N 1
ATOM 654 C CA . PRO A 1 84 ? -26.030 -7.177 8.085 1.00 42.09 84 PRO A CA 1
ATOM 655 C C . PRO A 1 84 ? -27.092 -7.180 6.987 1.00 42.09 84 PRO A C 1
ATOM 657 O O . PRO A 1 84 ? -27.987 -6.334 6.971 1.00 42.09 84 PRO A O 1
ATOM 660 N N . LEU A 1 85 ? -26.976 -8.111 6.040 1.00 47.97 85 LEU A N 1
ATOM 661 C CA . LEU A 1 85 ? -28.126 -8.506 5.241 1.00 47.97 85 LEU A CA 1
ATOM 662 C C . LEU A 1 85 ? -29.138 -9.068 6.241 1.00 47.97 85 LEU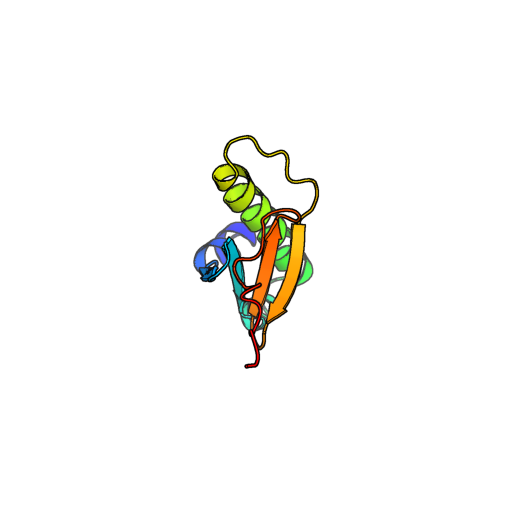 A C 1
ATOM 664 O O . LEU A 1 85 ? -29.049 -10.222 6.651 1.00 47.97 85 LEU A O 1
ATOM 668 N N . ALA A 1 86 ? -30.047 -8.214 6.699 1.00 46.72 86 ALA A N 1
ATOM 669 C CA . ALA A 1 86 ? -31.271 -8.642 7.336 1.00 46.72 86 ALA A CA 1
ATOM 670 C C . ALA A 1 86 ? -32.096 -9.320 6.239 1.00 46.72 86 ALA A C 1
ATOM 672 O O . ALA A 1 86 ? -32.684 -8.654 5.388 1.00 46.72 86 ALA A O 1
ATOM 673 N N . TRP A 1 87 ? -32.056 -10.649 6.208 1.00 49.19 87 TRP A N 1
ATOM 674 C CA . TRP A 1 87 ? -33.017 -11.429 5.445 1.00 49.19 87 TRP A CA 1
ATOM 675 C C . TRP A 1 87 ? -34.310 -11.441 6.267 1.00 49.19 87 TRP A C 1
ATOM 677 O O . TRP A 1 87 ? -34.324 -11.972 7.379 1.00 49.19 87 TRP A O 1
ATOM 687 N N . ASN A 1 88 ? -35.338 -10.766 5.744 1.00 46.53 88 ASN A N 1
ATOM 688 C CA . ASN A 1 88 ? -36.741 -10.999 6.101 1.00 46.53 88 ASN A CA 1
ATOM 689 C C . ASN A 1 88 ? -37.203 -12.325 5.495 1.00 46.53 88 ASN A C 1
ATOM 691 O O . ASN A 1 88 ? -36.787 -12.601 4.344 1.00 46.53 88 ASN A O 1
#

Sequence (88 aa):
MLSPKDHMERFARRVPGGGIAWENAIFSTDESDPGKLLDAAVDIAWERLVEGARGLRPTRLDINRQGRLLVFRLAGQPTQSELPLAWN

Radius of gyration: 14.76 Å; chains: 1; bounding box: 53×23×33 Å

Foldseek 3Di:
DDALLRLLVVQWDADQQQKIKGFPVSLVDPVDPSVRNVVSNVVVRCVVSVVVPVPDPQPDWDWDDDPRMTIIHGPPRPRPPPPPPPDD